Protein AF-A0A496RF92-F1 (afdb_monomer_lite)

Sequence (51 aa):
GFINQIEEKGFSLVEVLSPCPTIWRKSPPDSMSWIEGKMKKEFPLGIIKEI

Structure (mmCIF, N/CA/C/O backbone):
data_AF-A0A496RF92-F1
#
_entry.id   AF-A0A496RF92-F1
#
loop_
_atom_site.group_PDB
_atom_site.id
_atom_site.type_symbol
_atom_site.label_atom_id
_atom_site.label_alt_id
_atom_site.label_comp_id
_atom_site.label_asym_id
_atom_site.label_entity_id
_atom_site.label_seq_id
_atom_site.pdbx_PDB_ins_code
_atom_site.Cartn_x
_atom_site.Cartn_y
_atom_site.Cartn_z
_atom_site.occupancy
_atom_site.B_iso_or_equiv
_atom_site.auth_seq_id
_atom_site.auth_comp_id
_atom_site.auth_asym_id
_atom_site.auth_atom_id
_atom_site.pdbx_PDB_model_num
ATOM 1 N N . GLY A 1 1 ? -11.909 1.246 9.716 1.00 87.94 1 GLY A N 1
ATOM 2 C CA . GLY A 1 1 ? -10.436 1.273 9.832 1.00 87.94 1 GLY A CA 1
ATOM 3 C C . GLY A 1 1 ? -10.029 2.146 11.000 1.00 87.94 1 GLY A C 1
ATOM 4 O O . GLY A 1 1 ? -10.472 1.877 12.103 1.00 87.94 1 GLY A O 1
ATOM 5 N N . PHE A 1 2 ? -9.286 3.234 10.776 1.00 93.06 2 PHE A N 1
ATOM 6 C CA . PHE A 1 2 ? -8.810 4.115 11.861 1.00 93.06 2 PHE A CA 1
ATOM 7 C C . PHE A 1 2 ? -9.916 4.599 12.809 1.00 93.06 2 PHE A C 1
ATOM 9 O O . PHE A 1 2 ? -9.744 4.541 14.023 1.00 93.06 2 PHE A O 1
ATOM 16 N N . ILE A 1 3 ? -11.077 4.985 12.265 1.00 94.88 3 ILE A N 1
ATOM 17 C CA . ILE A 1 3 ? -12.220 5.424 13.074 1.00 94.88 3 ILE A CA 1
ATOM 18 C C . ILE A 1 3 ? -12.731 4.335 14.029 1.00 94.88 3 ILE A C 1
ATOM 20 O O . ILE A 1 3 ? -13.029 4.634 15.177 1.00 94.88 3 ILE A O 1
ATOM 24 N N . ASN A 1 4 ? -12.724 3.062 13.615 1.00 94.06 4 ASN A N 1
ATOM 25 C CA . ASN A 1 4 ? -13.180 1.951 14.458 1.00 94.06 4 ASN A CA 1
ATOM 26 C C . ASN A 1 4 ? -12.283 1.783 15.690 1.00 94.06 4 ASN A C 1
ATOM 28 O O . ASN A 1 4 ? -12.777 1.437 16.755 1.00 94.06 4 ASN A O 1
ATOM 32 N N . GLN A 1 5 ? -10.977 2.032 15.552 1.00 93.81 5 GLN A N 1
ATOM 33 C CA . GLN A 1 5 ? -10.062 2.012 16.692 1.00 93.81 5 GLN A CA 1
ATOM 34 C C . GLN A 1 5 ? -10.240 3.230 17.602 1.00 93.81 5 GLN A C 1
ATOM 36 O O . GLN A 1 5 ? -10.211 3.066 18.815 1.00 93.81 5 GLN A O 1
ATOM 41 N N . ILE A 1 6 ? -10.428 4.429 17.035 1.00 96.56 6 ILE A N 1
ATOM 42 C CA . ILE A 1 6 ? -10.643 5.668 17.808 1.00 96.56 6 ILE A CA 1
ATOM 43 C C . ILE A 1 6 ? -11.934 5.585 18.630 1.00 96.56 6 ILE A C 1
ATOM 45 O O . ILE A 1 6 ? -11.966 6.026 19.770 1.00 96.56 6 ILE A O 1
ATOM 49 N N . GLU A 1 7 ? -12.986 5.008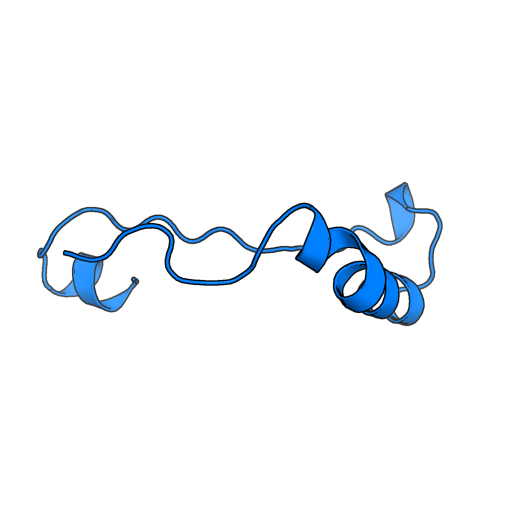 18.055 1.00 97.12 7 GLU A N 1
ATOM 50 C CA . GLU A 1 7 ? -14.296 4.850 18.694 1.00 97.12 7 GLU A CA 1
ATOM 51 C C . GLU A 1 7 ? -14.411 3.566 19.532 1.00 97.12 7 GLU A C 1
ATOM 53 O O . GLU A 1 7 ? -15.516 3.176 19.897 1.00 97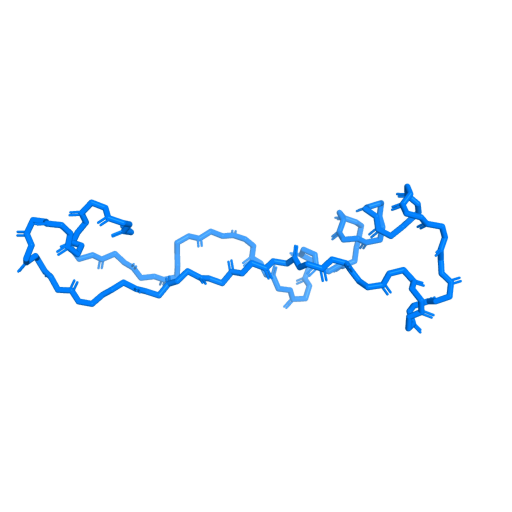.12 7 GLU A O 1
ATOM 58 N N . GLU A 1 8 ? -13.296 2.875 19.795 1.00 94.88 8 GLU A N 1
ATOM 59 C CA . GLU A 1 8 ? -13.250 1.651 20.611 1.00 94.88 8 GLU A CA 1
ATOM 60 C C . GLU A 1 8 ? -14.162 0.510 20.104 1.00 94.88 8 GLU A C 1
ATOM 62 O O . GLU A 1 8 ? -14.535 -0.398 20.844 1.00 94.88 8 GLU A O 1
ATOM 67 N N . LYS A 1 9 ? -14.482 0.495 18.803 1.00 94.50 9 LYS A N 1
ATOM 68 C CA . LYS A 1 9 ? -15.329 -0.526 18.156 1.00 94.50 9 LYS A CA 1
ATOM 69 C C . LYS A 1 9 ? -14.596 -1.843 17.885 1.00 94.50 9 LYS A C 1
ATOM 71 O O . LYS A 1 9 ? -15.223 -2.835 17.521 1.00 94.50 9 LYS A O 1
ATOM 76 N N . GLY A 1 10 ? -13.272 -1.856 18.028 1.00 91.56 10 GLY A N 1
ATOM 77 C CA . GLY A 1 10 ? -12.438 -3.047 17.893 1.00 91.56 10 GLY A CA 1
ATOM 78 C C . GLY A 1 10 ? -11.143 -2.808 17.119 1.00 91.56 10 GLY A C 1
ATOM 79 O O . GLY A 1 10 ? -10.803 -1.689 16.731 1.00 91.56 10 GLY A O 1
ATOM 80 N N . PHE A 1 11 ? -10.403 -3.892 16.890 1.00 93.25 11 PHE A N 1
ATOM 81 C CA . PHE A 1 11 ? -9.141 -3.863 16.155 1.00 93.25 11 PHE A CA 1
ATOM 82 C C . PHE A 1 11 ? -9.362 -3.613 14.657 1.00 93.25 11 PHE A C 1
ATOM 84 O O . PHE A 1 11 ? -10.270 -4.178 14.048 1.00 93.25 11 PHE A O 1
ATOM 91 N N . SER A 1 12 ? -8.503 -2.794 14.049 1.00 94.75 12 SER A N 1
ATOM 92 C CA . SER A 1 12 ? -8.462 -2.591 12.602 1.00 94.75 12 SER A CA 1
ATOM 93 C C . SER A 1 12 ? -7.078 -2.923 12.061 1.00 94.75 12 SER A C 1
ATOM 95 O O . SER A 1 12 ? -6.072 -2.443 12.571 1.00 94.75 12 SER A O 1
ATOM 97 N N . LEU A 1 13 ? -7.036 -3.709 10.987 1.00 94.69 13 LEU A N 1
ATOM 98 C CA . LEU A 1 13 ? -5.818 -3.966 10.225 1.00 94.69 13 LEU A CA 1
ATOM 99 C C . LEU A 1 13 ? -5.890 -3.212 8.897 1.00 94.69 13 LEU A C 1
ATOM 101 O O . LEU A 1 13 ? -6.887 -3.311 8.183 1.00 94.69 13 LEU A O 1
ATOM 105 N N . VAL A 1 14 ? -4.837 -2.462 8.578 1.00 94.62 14 VAL A N 1
ATOM 106 C CA . VAL A 1 14 ? -4.689 -1.758 7.300 1.00 94.62 14 VAL A CA 1
ATOM 107 C C . VAL A 1 14 ? -3.422 -2.267 6.630 1.00 94.62 14 VAL A C 1
ATOM 109 O O . VAL A 1 14 ? -2.323 -2.054 7.137 1.00 94.62 14 VAL A O 1
ATOM 112 N N . GLU A 1 15 ? -3.580 -2.944 5.498 1.00 95.12 15 GLU A N 1
ATOM 113 C CA . GLU A 1 15 ? -2.470 -3.374 4.651 1.00 95.12 15 GLU A CA 1
ATOM 114 C C . GLU A 1 15 ? -2.233 -2.339 3.543 1.00 95.12 15 GLU A C 1
ATOM 116 O O . GLU A 1 15 ? -3.181 -1.816 2.955 1.00 95.12 15 GLU A O 1
ATOM 121 N N . VAL A 1 16 ? -0.965 -2.020 3.266 1.00 95.00 16 VAL A N 1
ATOM 122 C CA . VAL A 1 16 ? -0.578 -1.014 2.268 1.00 95.00 16 VAL A CA 1
ATOM 123 C C . VAL A 1 16 ? 0.411 -1.617 1.282 1.00 95.00 16 VAL A C 1
ATOM 125 O O . VAL A 1 16 ? 1.483 -2.084 1.667 1.00 95.00 16 VAL A O 1
ATOM 128 N N . LEU A 1 17 ? 0.091 -1.527 -0.010 1.00 95.69 17 LEU A N 1
ATOM 129 C CA . LEU A 1 17 ? 1.050 -1.820 -1.070 1.00 95.69 17 LEU A CA 1
ATOM 130 C C . LEU A 1 17 ? 2.060 -0.677 -1.171 1.00 95.69 17 LEU A C 1
ATOM 132 O O . LEU A 1 17 ? 1.738 0.407 -1.655 1.00 95.69 17 LEU A O 1
ATOM 136 N N . SER A 1 18 ? 3.285 -0.934 -0.717 1.00 95.00 18 SER A N 1
ATOM 137 C CA . SER A 1 18 ? 4.382 0.032 -0.739 1.00 95.00 18 SER A CA 1
ATOM 138 C C . SER A 1 18 ? 5.469 -0.418 -1.717 1.00 95.00 18 SER A C 1
ATOM 140 O O . SER A 1 18 ? 5.999 -1.525 -1.572 1.00 95.00 18 SER A O 1
ATOM 142 N N . PRO A 1 19 ? 5.813 0.390 -2.733 1.00 95.12 19 PRO A N 1
ATOM 143 C CA . PRO A 1 19 ? 6.870 0.031 -3.660 1.00 95.12 19 PRO A CA 1
ATOM 144 C C . PRO A 1 19 ? 8.240 0.187 -3.002 1.00 95.12 19 PRO A C 1
ATOM 146 O O . PRO A 1 19 ? 8.516 1.188 -2.344 1.00 95.12 19 PRO A O 1
ATOM 149 N N . CYS A 1 20 ? 9.149 -0.751 -3.271 1.00 93.88 20 CYS A N 1
ATOM 150 C CA . CYS A 1 20 ? 10.575 -0.570 -3.008 1.00 93.88 20 CYS A CA 1
ATOM 151 C C . CYS A 1 20 ? 11.337 -0.540 -4.343 1.00 93.88 20 CYS A C 1
ATOM 153 O O . CYS A 1 20 ? 11.731 -1.600 -4.846 1.00 93.88 20 CYS A O 1
ATOM 155 N N . PRO A 1 21 ? 11.560 0.655 -4.932 1.00 95.69 21 PRO A N 1
ATOM 156 C CA . PRO A 1 21 ? 12.198 0.785 -6.243 1.00 95.69 21 PRO A CA 1
ATOM 157 C C . PRO A 1 21 ? 13.574 0.113 -6.313 1.00 95.69 21 PRO A C 1
ATOM 159 O O . PRO A 1 21 ? 13.901 -0.537 -7.306 1.00 95.69 21 PRO A O 1
ATOM 162 N N . THR A 1 22 ? 14.346 0.189 -5.225 1.00 95.94 22 THR A N 1
ATOM 163 C CA . THR A 1 22 ? 15.688 -0.400 -5.118 1.00 95.94 22 THR A CA 1
ATOM 164 C C . THR A 1 22 ? 15.672 -1.917 -5.300 1.00 95.94 22 THR A C 1
ATOM 166 O O . THR A 1 22 ? 16.416 -2.447 -6.123 1.00 95.94 22 THR A O 1
ATOM 169 N N . ILE A 1 23 ? 14.809 -2.627 -4.565 1.00 94.12 23 ILE A N 1
ATOM 170 C CA . ILE A 1 23 ? 14.748 -4.097 -4.613 1.00 94.12 23 ILE A CA 1
ATOM 171 C C . ILE A 1 23 ? 14.154 -4.563 -5.942 1.00 94.12 23 ILE A C 1
ATOM 173 O O . ILE A 1 23 ? 14.638 -5.522 -6.540 1.00 94.12 23 ILE A O 1
ATOM 177 N N . TRP A 1 24 ? 13.140 -3.858 -6.442 1.00 94.56 24 TRP A N 1
ATOM 178 C CA . TRP A 1 24 ? 12.515 -4.181 -7.723 1.00 94.56 24 TRP A CA 1
ATOM 179 C C . TRP A 1 24 ? 13.348 -3.762 -8.936 1.00 94.56 24 TRP A C 1
ATOM 181 O O . TRP A 1 24 ? 12.981 -4.115 -10.057 1.00 94.56 24 TRP A O 1
ATOM 191 N N . ARG A 1 25 ? 14.463 -3.045 -8.720 1.00 96.31 25 ARG A N 1
ATOM 192 C CA . ARG A 1 25 ? 15.337 -2.487 -9.764 1.00 96.31 25 ARG A CA 1
ATOM 193 C C . ARG A 1 25 ? 14.540 -1.675 -10.787 1.00 96.31 25 ARG A C 1
ATOM 195 O O . ARG A 1 25 ? 14.671 -1.8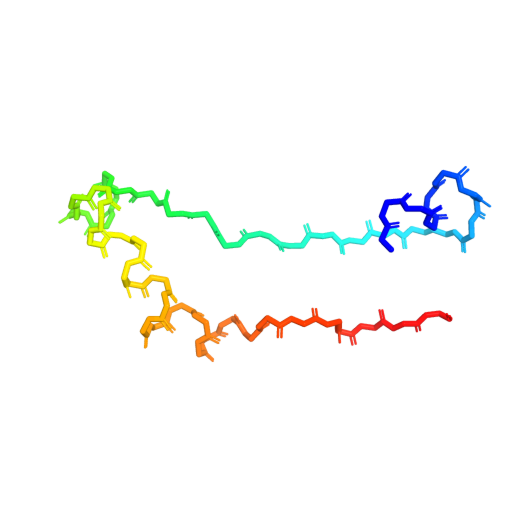57 -11.995 1.00 96.31 25 ARG A O 1
ATOM 202 N N . LYS A 1 26 ? 13.668 -0.809 -10.279 1.00 95.69 26 LYS A N 1
ATOM 203 C CA . LYS A 1 26 ? 12.777 0.061 -11.053 1.00 95.69 26 LYS A CA 1
ATOM 204 C C . LYS A 1 26 ? 13.000 1.511 -10.652 1.00 95.69 26 LYS A C 1
ATOM 206 O O . LYS A 1 26 ? 13.425 1.788 -9.532 1.00 95.69 26 LYS A O 1
ATOM 211 N N . SER A 1 27 ? 12.674 2.440 -11.546 1.00 97.81 27 SER A N 1
ATOM 212 C CA . SER A 1 27 ? 12.534 3.839 -11.149 1.00 97.81 27 SER A CA 1
ATOM 213 C C . SER A 1 27 ? 11.324 4.000 -10.206 1.00 97.81 27 SER A C 1
ATOM 215 O O . SER A 1 27 ? 10.442 3.126 -10.177 1.00 97.81 27 SER A O 1
ATOM 217 N N . PRO A 1 28 ? 11.243 5.083 -9.412 1.00 96.38 28 PRO A N 1
ATOM 218 C CA . PRO A 1 28 ? 10.066 5.331 -8.585 1.00 96.38 28 PRO A CA 1
ATOM 219 C C . PRO A 1 28 ? 8.750 5.367 -9.392 1.00 96.38 28 PRO A C 1
ATOM 221 O O . PRO A 1 28 ? 7.821 4.667 -8.985 1.00 96.38 28 PRO A O 1
ATOM 224 N N . PRO A 1 29 ? 8.662 6.048 -10.560 1.00 97.00 29 PRO A N 1
ATOM 225 C CA . PRO A 1 29 ? 7.464 5.993 -11.402 1.00 97.00 29 PRO A CA 1
ATOM 226 C C . PRO A 1 29 ? 7.120 4.576 -11.889 1.00 97.00 29 PRO A C 1
ATOM 228 O O . PRO A 1 29 ? 5.985 4.132 -11.726 1.00 97.00 29 PRO A O 1
ATOM 231 N N . ASP A 1 30 ? 8.101 3.818 -12.394 1.00 97.62 30 ASP A N 1
ATOM 232 C CA . ASP A 1 30 ? 7.858 2.455 -12.900 1.00 97.62 30 ASP A CA 1
ATOM 233 C C . ASP A 1 30 ? 7.401 1.495 -11.796 1.00 97.62 30 ASP A C 1
ATOM 235 O O . ASP A 1 30 ? 6.659 0.542 -12.045 1.00 97.62 30 ASP A O 1
ATOM 239 N N . SER A 1 31 ? 7.851 1.724 -10.561 1.00 97.81 31 SER A N 1
ATOM 240 C CA . SER A 1 31 ? 7.427 0.938 -9.401 1.00 97.81 31 SER A CA 1
ATOM 241 C C . SER A 1 31 ? 5.951 1.160 -9.073 1.00 97.81 31 SER A C 1
ATOM 243 O O . SER A 1 31 ? 5.263 0.209 -8.702 1.00 97.81 31 SER A O 1
ATOM 245 N N . MET A 1 32 ? 5.442 2.381 -9.262 1.00 96.69 32 MET A N 1
ATOM 246 C CA . MET A 1 32 ? 4.015 2.675 -9.109 1.00 96.69 32 MET A CA 1
ATOM 247 C C . MET A 1 32 ? 3.193 1.980 -10.195 1.00 96.69 32 MET A C 1
ATOM 249 O O . MET A 1 32 ? 2.235 1.275 -9.879 1.00 96.69 32 MET A O 1
ATOM 253 N N . SER A 1 33 ? 3.617 2.072 -11.459 1.00 96.88 33 SER A N 1
ATOM 254 C CA . SER A 1 33 ? 2.959 1.355 -12.560 1.00 96.88 33 SER A CA 1
ATOM 255 C C . SER A 1 33 ? 2.989 -0.166 -12.360 1.00 96.88 33 SER A C 1
ATOM 257 O O . SER A 1 33 ? 2.036 -0.867 -12.703 1.00 96.88 33 SER A O 1
ATOM 259 N N . TRP A 1 34 ? 4.055 -0.698 -11.753 1.00 96.31 34 TRP A N 1
ATOM 260 C CA . TRP A 1 34 ? 4.136 -2.110 -11.377 1.00 96.31 34 TRP A CA 1
ATOM 261 C C . TRP A 1 34 ? 3.108 -2.499 -10.310 1.00 96.31 34 TRP A C 1
ATOM 263 O O . TRP A 1 34 ? 2.498 -3.570 -10.412 1.00 96.31 34 TRP A O 1
ATOM 273 N N . ILE A 1 35 ? 2.878 -1.635 -9.316 1.00 96.69 35 ILE A N 1
ATOM 274 C CA . ILE A 1 35 ? 1.822 -1.860 -8.326 1.00 96.69 35 ILE A CA 1
ATOM 275 C C . ILE A 1 35 ? 0.462 -1.950 -9.012 1.00 96.69 35 ILE A C 1
ATOM 277 O O . ILE A 1 35 ? -0.280 -2.902 -8.775 1.00 96.69 35 ILE A O 1
ATOM 281 N N . GLU A 1 36 ? 0.155 -1.004 -9.896 1.00 94.44 36 GLU A N 1
ATOM 282 C CA . GLU A 1 36 ? -1.131 -0.954 -10.590 1.00 94.44 36 GLU A CA 1
ATOM 283 C C . GLU A 1 36 ? -1.364 -2.152 -11.513 1.00 94.44 36 GLU A C 1
ATOM 285 O O . GLU A 1 36 ? -2.445 -2.738 -11.498 1.00 94.44 36 GLU A O 1
ATOM 290 N N . GLY A 1 37 ? -0.357 -2.535 -12.302 1.00 94.62 37 GLY A N 1
ATOM 291 C CA . GLY A 1 37 ? -0.505 -3.565 -13.330 1.00 94.62 37 GLY A CA 1
ATOM 292 C C . GLY A 1 37 ? -0.354 -5.005 -12.834 1.00 94.62 37 GLY A C 1
ATOM 293 O O . GLY A 1 37 ? -0.906 -5.922 -13.459 1.00 94.62 37 GLY A O 1
ATOM 294 N N . LYS A 1 38 ? 0.406 -5.219 -11.750 1.00 94.94 38 LYS A N 1
ATOM 295 C CA . LYS A 1 38 ? 0.725 -6.556 -11.224 1.00 94.94 38 LYS A CA 1
ATOM 296 C C . LYS A 1 38 ? 0.353 -6.734 -9.760 1.00 94.94 38 LYS A C 1
ATOM 298 O O . LYS A 1 38 ? -0.411 -7.643 -9.460 1.00 94.94 38 LYS A O 1
ATOM 303 N N . MET A 1 39 ? 0.838 -5.876 -8.861 1.00 95.75 39 MET A N 1
ATOM 304 C CA . MET A 1 39 ? 0.654 -6.119 -7.421 1.00 95.75 39 MET A CA 1
ATOM 305 C C . MET A 1 39 ? -0.816 -6.093 -7.005 1.00 95.75 39 MET A C 1
ATOM 307 O O . MET A 1 39 ? -1.216 -6.946 -6.231 1.00 95.75 39 MET A O 1
ATOM 311 N N . LYS A 1 40 ? -1.644 -5.198 -7.565 1.00 95.44 40 LYS A N 1
ATOM 312 C CA . LYS A 1 40 ? -3.093 -5.161 -7.277 1.00 95.44 40 LYS A CA 1
ATOM 313 C C . LYS A 1 40 ? -3.842 -6.442 -7.672 1.00 95.44 40 LYS A C 1
ATOM 315 O O . LYS A 1 40 ? -4.946 -6.658 -7.186 1.00 95.44 40 LYS A O 1
ATOM 320 N N . LYS A 1 41 ? -3.289 -7.257 -8.578 1.00 94.25 41 LYS A N 1
ATOM 321 C CA . LYS A 1 41 ? -3.890 -8.541 -8.981 1.00 94.25 41 LYS A CA 1
ATOM 322 C C . LYS A 1 41 ? -3.577 -9.639 -7.971 1.00 94.25 41 LYS A C 1
ATOM 324 O O . LYS A 1 41 ? -4.462 -10.413 -7.636 1.00 94.25 41 LYS A O 1
ATOM 329 N N . GLU A 1 42 ? -2.336 -9.669 -7.489 1.00 95.25 42 GLU A N 1
ATOM 330 C CA . GLU A 1 42 ? -1.874 -10.631 -6.479 1.00 95.25 42 GLU A CA 1
ATOM 331 C C . GLU A 1 42 ? -2.383 -10.280 -5.074 1.00 95.25 42 GLU A C 1
ATOM 333 O O . GLU A 1 42 ? -2.715 -11.161 -4.288 1.00 95.25 42 GLU A O 1
ATOM 338 N N . PHE A 1 43 ? -2.485 -8.983 -4.780 1.00 94.88 43 PHE A N 1
ATOM 339 C CA . PHE A 1 43 ? -2.967 -8.421 -3.521 1.00 94.88 43 PHE A CA 1
ATOM 340 C C . PHE A 1 43 ? -4.164 -7.504 -3.814 1.00 94.88 43 PHE A C 1
ATOM 342 O O . PHE A 1 43 ? -3.99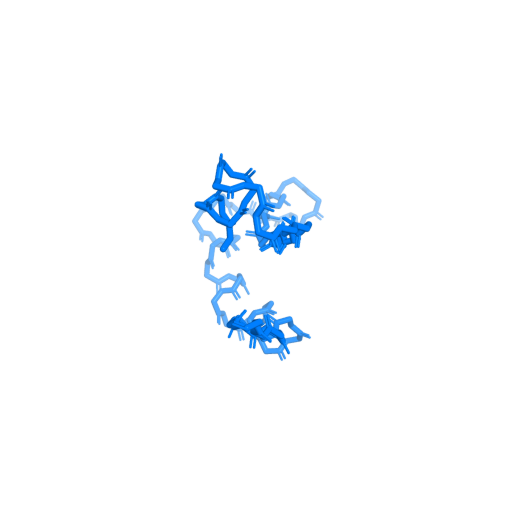0 -6.290 -3.997 1.00 94.88 43 PHE A O 1
ATOM 349 N N . PRO A 1 44 ? -5.378 -8.075 -3.929 1.00 92.50 44 PRO A N 1
ATOM 350 C CA . PRO A 1 44 ? -6.584 -7.315 -4.216 1.00 92.50 44 PRO A CA 1
ATOM 351 C C . PRO A 1 44 ? -6.819 -6.232 -3.169 1.00 92.50 44 PRO A C 1
ATOM 353 O O . PRO A 1 44 ? -6.798 -6.483 -1.965 1.00 92.50 44 PRO A O 1
ATOM 356 N N . LEU A 1 45 ? -7.073 -5.015 -3.639 1.00 94.06 45 LEU A N 1
ATOM 357 C CA . LEU A 1 45 ? -7.410 -3.903 -2.762 1.00 94.06 45 LEU A CA 1
ATOM 358 C C .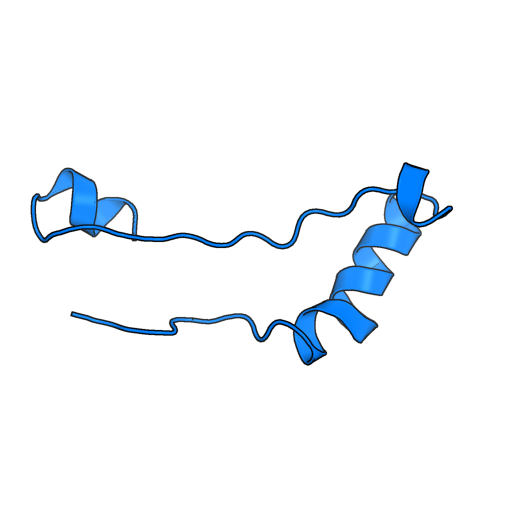 LEU A 1 45 ? -8.884 -3.964 -2.374 1.00 94.06 45 LEU A C 1
ATOM 360 O O . LEU A 1 45 ? -9.742 -4.229 -3.215 1.00 94.06 45 LEU A O 1
ATOM 364 N N . GLY A 1 46 ? -9.179 -3.638 -1.122 1.00 93.50 46 GLY A N 1
ATOM 365 C CA . GLY A 1 46 ? -10.548 -3.511 -0.647 1.00 93.50 46 GLY A CA 1
ATOM 366 C C . GLY A 1 46 ? -10.689 -3.823 0.833 1.00 93.50 46 GLY A C 1
ATOM 367 O O . GLY A 1 46 ? -9.709 -3.950 1.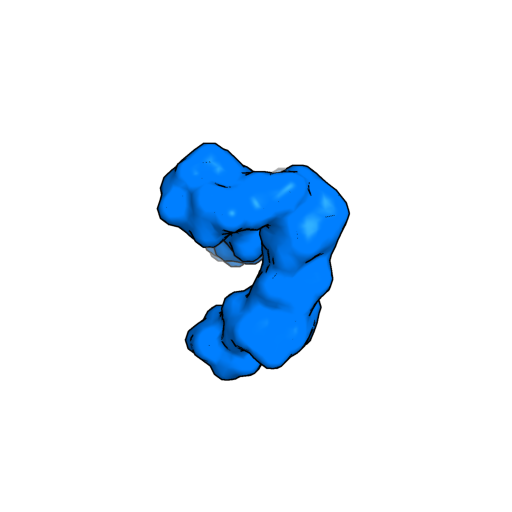567 1.00 93.50 46 GLY A O 1
ATOM 368 N N . ILE A 1 47 ? -11.942 -3.937 1.260 1.00 94.19 47 ILE A N 1
ATOM 369 C CA . ILE A 1 47 ? -12.299 -4.355 2.612 1.00 94.19 47 ILE A CA 1
ATOM 370 C C . ILE A 1 47 ? -12.387 -5.880 2.613 1.00 94.19 47 ILE A C 1
ATOM 372 O O . ILE A 1 47 ? -13.253 -6.455 1.961 1.00 94.19 47 ILE A O 1
ATOM 376 N N . ILE A 1 48 ? -11.481 -6.533 3.344 1.00 92.38 48 ILE A N 1
ATOM 377 C CA . ILE A 1 48 ? -11.478 -7.998 3.493 1.00 92.38 48 ILE A CA 1
ATOM 378 C C . ILE A 1 48 ? -12.548 -8.443 4.505 1.00 92.38 48 ILE A C 1
ATOM 380 O O . ILE A 1 48 ? -13.149 -9.504 4.354 1.00 92.38 48 ILE A O 1
ATOM 384 N N . LYS A 1 49 ? -12.794 -7.634 5.543 1.00 90.00 49 LYS A N 1
ATOM 385 C CA . LYS A 1 49 ? -13.811 -7.878 6.571 1.00 90.00 49 LYS A CA 1
ATOM 386 C C . LYS A 1 49 ? -14.354 -6.559 7.115 1.00 90.00 49 LYS A C 1
ATOM 388 O O . LYS A 1 49 ? -13.576 -5.661 7.432 1.00 90.00 49 LYS A O 1
ATOM 393 N N . GLU A 1 50 ? -15.671 -6.499 7.275 1.00 84.69 50 GLU A N 1
ATOM 394 C CA . GLU A 1 50 ? -16.398 -5.399 7.913 1.00 84.69 50 GLU A CA 1
ATOM 395 C C . GLU A 1 50 ? -17.096 -5.895 9.195 1.00 84.69 50 GLU A C 1
ATOM 397 O O . GLU A 1 50 ? -17.333 -7.099 9.340 1.00 84.69 50 GLU A O 1
ATOM 402 N N . ILE A 1 51 ? -17.321 -4.985 10.150 1.00 72.62 51 ILE A N 1
ATOM 403 C CA . ILE A 1 51 ? -17.982 -5.228 11.448 1.00 72.62 51 ILE A CA 1
ATOM 404 C C . ILE A 1 51 ? -19.363 -4.588 11.403 1.00 72.62 51 ILE A C 1
ATOM 406 O O . ILE A 1 51 ? -19.416 -3.412 10.979 1.00 72.62 51 ILE A O 1
#

Radius of gyration: 14.75 Å; chains: 1; bounding box: 34×17×34 Å

Foldseek 3Di:
DVVCVVVVVDDDDDDDDDFDCVVVVHDPVVSVVCCVPPVCVVPPDDDPDDD

pLDDT: mean 94.21, std 3.82, range [72.62, 97.81]

Secondary structure (DSSP, 8-state):
-HHHHHTTS-----------HHHHT--HHHHHHHIIIIIHHHS--S-S---